Protein AF-A0A2V8PIX5-F1 (afdb_monomer_lite)

Secondary structure (DSSP, 8-state):
--------SEEE--EEEESSGGGHHHHHHHHHHHHHH-HHHHHSSS-EEE--EEEETT-

pLDDT: mean 79.38, std 16.48, range [38.38, 93.81]

Structure (mmCIF, N/CA/C/O backbone):
data_AF-A0A2V8PIX5-F1
#
_entry.id   AF-A0A2V8PIX5-F1
#
loop_
_atom_site.group_PDB
_atom_site.id
_atom_site.type_symbol
_atom_site.label_atom_id
_atom_site.label_alt_id
_atom_site.label_comp_id
_atom_site.label_asym_id
_atom_site.label_entity_id
_atom_site.label_seq_id
_atom_site.pdbx_PDB_ins_code
_atom_site.Cartn_x
_atom_site.Cartn_y
_atom_site.Cartn_z
_atom_site.occupancy
_atom_site.B_iso_or_equiv
_atom_site.auth_seq_id
_atom_site.auth_comp_id
_atom_site.auth_asym_id
_atom_site.auth_atom_id
_atom_site.pdbx_PDB_model_num
ATOM 1 N N . MET A 1 1 ? 6.255 -25.837 17.146 1.00 41.09 1 MET A N 1
ATOM 2 C CA . MET A 1 1 ? 5.991 -24.525 17.772 1.00 41.09 1 MET A CA 1
ATOM 3 C C . MET A 1 1 ? 6.269 -23.429 16.754 1.00 41.09 1 MET A C 1
ATOM 5 O O . MET A 1 1 ? 7.419 -23.087 16.530 1.00 41.09 1 MET A O 1
ATOM 9 N N . ARG A 1 2 ? 5.235 -22.917 16.089 1.00 43.69 2 ARG A N 1
ATOM 10 C CA . ARG A 1 2 ? 5.253 -21.573 15.507 1.00 43.69 2 ARG A CA 1
ATOM 11 C C . ARG A 1 2 ? 4.024 -20.908 16.089 1.00 43.69 2 ARG A C 1
ATOM 13 O O . ARG A 1 2 ? 2.910 -21.267 15.72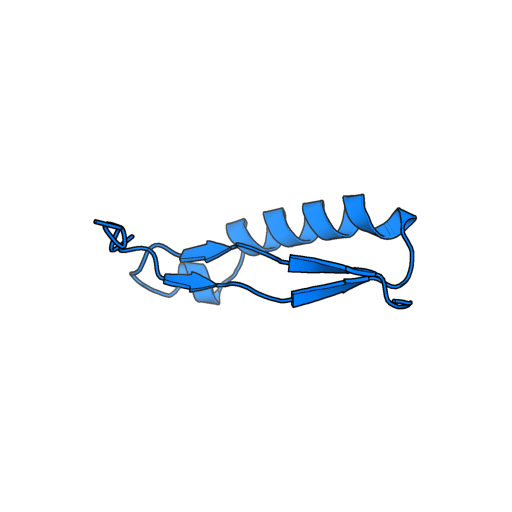5 1.00 43.69 2 ARG A O 1
ATOM 20 N N . HIS A 1 3 ? 4.233 -20.074 17.099 1.00 38.38 3 HIS A N 1
ATOM 21 C CA . HIS A 1 3 ? 3.194 -19.168 17.549 1.00 38.38 3 HIS A CA 1
ATOM 22 C C . HIS A 1 3 ? 2.871 -18.284 16.348 1.00 38.38 3 HIS A C 1
ATOM 24 O O . HIS A 1 3 ? 3.679 -17.441 15.968 1.00 38.38 3 HIS A O 1
ATOM 30 N N . ALA A 1 4 ? 1.740 -18.552 15.695 1.00 43.12 4 ALA A N 1
ATOM 31 C CA . ALA A 1 4 ? 1.068 -17.526 14.927 1.00 43.12 4 ALA A CA 1
ATOM 32 C C . ALA A 1 4 ? 0.756 -16.438 15.951 1.00 43.12 4 ALA A C 1
ATOM 34 O O . ALA A 1 4 ? -0.084 -16.633 16.832 1.00 43.12 4 ALA A O 1
ATOM 35 N N . VAL A 1 5 ? 1.548 -15.371 15.930 1.00 47.47 5 VAL A N 1
ATOM 36 C CA . VAL A 1 5 ? 1.214 -14.157 16.656 1.00 47.47 5 VAL A CA 1
ATOM 37 C C . VAL A 1 5 ? -0.117 -13.735 16.054 1.00 47.47 5 VAL A C 1
ATOM 39 O O . VAL A 1 5 ? -0.215 -13.458 14.862 1.00 47.47 5 VAL A O 1
ATOM 42 N N . PHE A 1 6 ? -1.178 -13.848 16.844 1.00 42.88 6 PHE A N 1
ATOM 43 C CA . PHE A 1 6 ? -2.462 -13.258 16.516 1.00 42.88 6 PHE A CA 1
ATOM 44 C C . PHE A 1 6 ? -2.258 -11.752 16.678 1.00 42.88 6 PHE A C 1
ATOM 46 O O . PHE A 1 6 ? -2.560 -11.198 17.730 1.00 42.88 6 PHE A O 1
ATOM 53 N N . ASP A 1 7 ? -1.612 -11.122 15.694 1.00 50.47 7 ASP A N 1
ATOM 54 C CA . ASP A 1 7 ? -1.502 -9.674 15.625 1.00 50.47 7 ASP A CA 1
ATOM 55 C C . ASP A 1 7 ? -2.932 -9.145 15.430 1.00 50.47 7 ASP A C 1
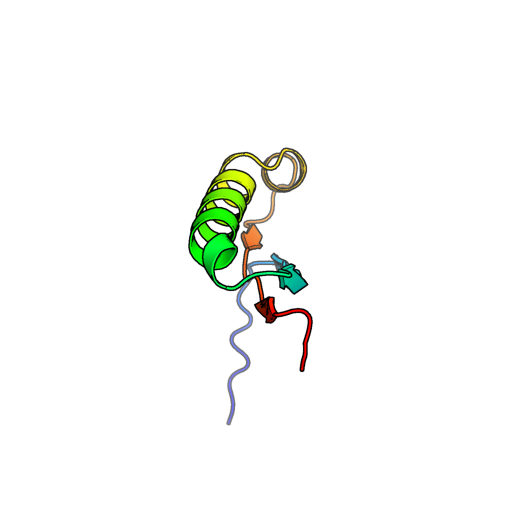ATOM 57 O O . ASP A 1 7 ? -3.556 -9.430 14.408 1.00 50.47 7 ASP A O 1
ATOM 61 N N . PRO A 1 8 ? -3.507 -8.414 16.404 1.00 52.69 8 PRO A N 1
ATOM 62 C CA . PRO A 1 8 ? -4.900 -7.960 16.358 1.00 52.69 8 PRO A CA 1
ATOM 63 C C . PRO A 1 8 ? -5.135 -6.835 15.331 1.00 52.69 8 PRO A C 1
ATOM 65 O O . PRO A 1 8 ? -6.197 -6.214 15.317 1.00 52.69 8 PRO A O 1
ATOM 68 N N . VAL A 1 9 ? -4.143 -6.559 14.484 1.00 56.12 9 VAL A N 1
ATOM 69 C CA . VAL A 1 9 ? -4.174 -5.547 13.434 1.00 56.12 9 VAL A CA 1
ATOM 70 C C . VAL A 1 9 ? -4.651 -6.220 12.153 1.00 56.12 9 VAL A C 1
ATOM 72 O O . VAL A 1 9 ? -4.008 -7.136 11.642 1.00 56.12 9 VAL A O 1
ATOM 75 N N . ALA A 1 10 ? -5.771 -5.757 11.603 1.00 60.69 10 ALA A N 1
ATOM 76 C CA . ALA A 1 10 ? -6.179 -6.145 10.260 1.00 60.69 10 ALA A CA 1
ATOM 77 C C . ALA A 1 10 ? -5.197 -5.504 9.259 1.00 60.69 10 ALA A C 1
ATOM 79 O O . ALA A 1 10 ? -5.337 -4.335 8.903 1.00 60.69 10 ALA A O 1
ATOM 80 N N . GLY A 1 11 ? -4.149 -6.236 8.874 1.00 64.56 11 GLY A N 1
ATOM 81 C CA . GLY A 1 11 ? -3.142 -5.776 7.918 1.00 64.56 11 GLY A CA 1
ATOM 82 C C . GLY A 1 11 ? -3.680 -5.821 6.491 1.00 64.56 11 GLY A C 1
ATOM 83 O O . GLY A 1 11 ? -4.080 -6.880 6.005 1.00 64.56 11 GLY A O 1
ATOM 84 N N . ALA A 1 12 ? -3.706 -4.678 5.808 1.00 72.44 12 ALA A N 1
ATOM 85 C CA . ALA A 1 12 ? -3.987 -4.637 4.379 1.00 72.44 12 ALA A CA 1
ATOM 86 C C . ALA A 1 12 ? -2.671 -4.852 3.622 1.00 72.44 12 ALA A C 1
ATOM 88 O O . ALA A 1 12 ? -1.747 -4.052 3.770 1.00 72.44 12 ALA A O 1
ATOM 89 N N . VAL A 1 13 ? -2.612 -5.897 2.789 1.00 82.69 13 VAL A N 1
ATOM 90 C CA . VAL A 1 13 ? -1.415 -6.280 2.014 1.00 82.69 13 VAL A CA 1
ATOM 91 C C . VAL A 1 13 ? -1.643 -6.013 0.516 1.00 82.69 13 VAL A C 1
ATOM 93 O O . VAL A 1 13 ? -1.861 -6.947 -0.261 1.00 82.69 13 VAL A O 1
ATOM 96 N N . PRO A 1 14 ? -1.728 -4.742 0.073 1.00 86.00 14 PRO A N 1
ATOM 97 C CA . PRO A 1 14 ? -1.985 -4.436 -1.327 1.00 86.00 14 PRO A CA 1
ATOM 98 C C . PRO A 1 14 ? -0.746 -4.709 -2.183 1.00 86.00 14 PRO A C 1
ATOM 100 O O . PRO A 1 14 ? 0.376 -4.374 -1.805 1.00 86.00 14 PRO A O 1
ATOM 103 N N . LYS A 1 15 ? -0.959 -5.236 -3.391 1.00 90.94 15 LYS A N 1
ATOM 104 C CA . LYS A 1 15 ? 0.099 -5.362 -4.396 1.00 90.94 15 LYS A CA 1
ATOM 105 C C . LYS A 1 15 ? 0.114 -4.137 -5.304 1.00 90.94 15 LYS A C 1
ATOM 107 O O . LYS A 1 15 ? -0.891 -3.819 -5.939 1.00 90.94 15 LYS A O 1
ATOM 112 N N . LEU A 1 16 ? 1.259 -3.468 -5.383 1.00 91.25 16 LEU A N 1
ATOM 113 C CA . LEU A 1 16 ? 1.500 -2.346 -6.280 1.00 91.25 16 LEU A CA 1
ATOM 114 C C . LEU A 1 16 ? 2.503 -2.762 -7.356 1.00 91.25 16 LEU A C 1
ATOM 116 O O . LEU A 1 16 ? 3.658 -3.065 -7.065 1.00 91.25 16 LEU A O 1
ATOM 120 N N . VAL A 1 17 ? 2.067 -2.746 -8.613 1.00 93.44 17 VAL A N 1
ATOM 121 C CA . VAL A 1 17 ? 2.949 -2.977 -9.761 1.00 93.44 17 VAL A CA 1
ATOM 122 C C . VAL A 1 17 ? 3.353 -1.625 -10.342 1.00 93.44 17 VAL A C 1
ATOM 124 O O . VAL A 1 17 ? 2.493 -0.832 -10.724 1.00 93.44 17 VAL A O 1
ATOM 127 N N . ILE A 1 18 ? 4.654 -1.354 -10.411 1.00 93.19 18 ILE A N 1
ATOM 128 C CA . ILE A 1 18 ? 5.217 -0.124 -10.976 1.00 93.19 18 ILE A CA 1
ATOM 129 C C . ILE A 1 18 ? 5.985 -0.413 -12.265 1.00 93.19 18 ILE A C 1
ATOM 131 O O . ILE A 1 18 ? 6.743 -1.370 -12.360 1.00 93.19 18 ILE A O 1
ATOM 135 N N . THR A 1 19 ? 5.792 0.417 -13.289 1.00 92.06 19 THR A N 1
ATOM 136 C CA . THR A 1 19 ? 6.376 0.170 -14.618 1.00 92.06 19 THR A CA 1
ATOM 137 C C . THR A 1 19 ? 7.858 0.529 -14.705 1.00 92.06 19 THR A C 1
ATOM 139 O O . THR A 1 19 ? 8.606 -0.144 -15.403 1.00 92.06 19 THR A O 1
ATOM 142 N N . HIS A 1 20 ? 8.306 1.576 -14.006 1.00 91.38 20 HIS A N 1
ATOM 143 C CA . HIS A 1 20 ? 9.700 2.021 -14.058 1.00 91.38 20 HIS A CA 1
ATOM 144 C C . HIS A 1 20 ? 10.328 2.025 -12.668 1.00 91.38 20 HIS A C 1
ATOM 146 O O . HIS A 1 20 ? 9.740 2.531 -11.713 1.00 91.38 20 HIS A O 1
ATOM 152 N N . ALA A 1 21 ? 11.582 1.575 -12.578 1.00 87.69 21 ALA A N 1
ATOM 153 C CA . ALA A 1 21 ? 12.339 1.556 -11.325 1.00 87.69 21 ALA A CA 1
ATOM 154 C C . ALA A 1 21 ? 12.432 2.933 -10.643 1.00 87.69 21 ALA A C 1
ATOM 156 O O . ALA A 1 21 ? 12.333 3.037 -9.423 1.00 87.69 21 ALA A O 1
ATOM 157 N N . ARG A 1 22 ? 12.532 4.010 -11.435 1.00 90.06 22 ARG A N 1
ATOM 158 C CA . ARG A 1 22 ? 12.572 5.394 -10.931 1.00 90.06 22 ARG A CA 1
ATOM 159 C C . ARG A 1 22 ? 11.321 5.806 -10.147 1.00 90.06 22 ARG A C 1
ATOM 161 O O . ARG A 1 22 ? 11.374 6.751 -9.367 1.00 90.06 22 ARG A O 1
ATOM 168 N N . ASP A 1 23 ? 10.194 5.129 -10.368 1.00 92.38 23 ASP A N 1
ATOM 169 C CA . ASP A 1 23 ? 8.928 5.462 -9.721 1.00 92.38 23 ASP A CA 1
ATOM 170 C C . ASP A 1 23 ? 8.824 4.845 -8.314 1.00 92.38 23 ASP A C 1
ATOM 172 O O . ASP A 1 23 ? 7.922 5.216 -7.566 1.00 92.38 23 ASP A O 1
ATOM 176 N N . ALA A 1 24 ? 9.760 3.975 -7.910 1.00 90.06 24 ALA A N 1
ATOM 177 C CA . ALA A 1 24 ? 9.737 3.279 -6.621 1.00 90.06 24 ALA A CA 1
ATOM 178 C C . ALA A 1 24 ? 9.719 4.235 -5.416 1.00 90.06 24 ALA A C 1
ATOM 180 O O . ALA A 1 24 ? 8.858 4.126 -4.543 1.00 90.06 24 ALA A O 1
ATOM 181 N N . GLU A 1 25 ? 10.599 5.240 -5.384 1.00 92.00 25 GLU A N 1
ATOM 182 C CA . GLU A 1 25 ? 10.613 6.218 -4.285 1.00 92.00 25 GLU A CA 1
ATOM 183 C C . GLU A 1 25 ? 9.335 7.063 -4.238 1.00 92.00 25 GLU A C 1
ATOM 185 O O . GLU A 1 25 ? 8.851 7.466 -3.176 1.00 92.00 25 GLU A O 1
ATOM 190 N N . ARG A 1 26 ? 8.763 7.367 -5.406 1.00 93.62 26 ARG A N 1
ATOM 191 C CA . ARG A 1 26 ? 7.486 8.076 -5.488 1.00 93.62 26 ARG A CA 1
ATOM 192 C C . ARG A 1 26 ? 6.346 7.194 -4.988 1.00 93.62 26 ARG A C 1
ATOM 194 O O . ARG A 1 26 ? 5.516 7.690 -4.231 1.00 93.62 26 ARG A O 1
ATOM 201 N N . ALA A 1 27 ? 6.317 5.928 -5.388 1.00 93.19 27 ALA A N 1
ATOM 202 C CA . ALA A 1 27 ? 5.334 4.947 -4.958 1.00 93.19 27 ALA A CA 1
ATOM 203 C C . ALA A 1 27 ? 5.330 4.803 -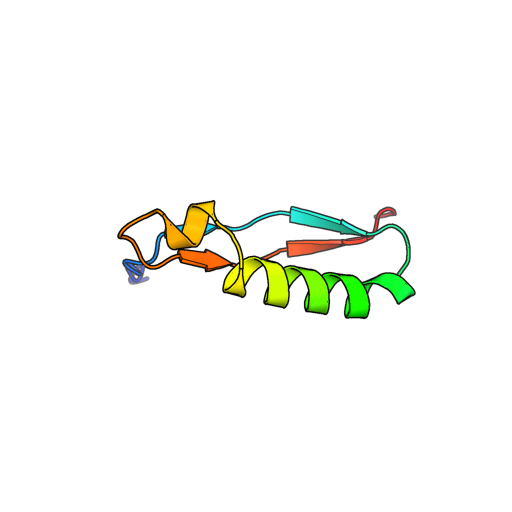3.431 1.00 93.19 27 ALA A C 1
ATOM 205 O O . ALA A 1 27 ? 4.281 4.980 -2.816 1.00 93.19 27 ALA A O 1
ATOM 206 N N . ASN A 1 28 ? 6.502 4.632 -2.813 1.00 90.81 28 ASN A N 1
ATOM 207 C CA . ASN A 1 28 ? 6.632 4.544 -1.356 1.00 90.81 28 ASN A CA 1
ATOM 208 C C . ASN A 1 28 ? 6.085 5.790 -0.643 1.00 90.81 28 ASN A C 1
ATOM 210 O O . ASN A 1 28 ? 5.292 5.675 0.288 1.00 90.81 28 ASN A O 1
ATOM 214 N N . ARG A 1 29 ? 6.417 6.995 -1.128 1.00 93.81 29 ARG A N 1
ATOM 215 C CA . ARG A 1 29 ? 5.882 8.247 -0.557 1.00 93.81 29 ARG A CA 1
ATOM 216 C C . ARG A 1 29 ? 4.365 8.377 -0.695 1.00 93.81 29 ARG A C 1
ATOM 218 O O . ARG A 1 29 ? 3.730 9.022 0.135 1.00 93.81 29 ARG A O 1
ATOM 225 N N . ILE A 1 30 ? 3.775 7.839 -1.762 1.00 93.12 30 ILE A N 1
ATOM 226 C CA . ILE A 1 30 ? 2.317 7.842 -1.944 1.00 93.12 30 ILE A CA 1
ATOM 227 C C . ILE A 1 30 ? 1.668 6.856 -0.976 1.00 93.12 30 ILE A C 1
ATOM 229 O O . ILE A 1 30 ? 0.670 7.215 -0.360 1.00 93.12 30 ILE A O 1
ATOM 233 N N . LEU A 1 31 ? 2.241 5.661 -0.813 1.00 91.69 31 LEU A N 1
ATOM 234 C CA . LEU A 1 31 ? 1.750 4.644 0.118 1.00 91.69 31 LEU A CA 1
ATOM 235 C C . LEU A 1 31 ? 1.771 5.156 1.565 1.00 91.69 31 LEU A C 1
ATOM 237 O O . LEU A 1 31 ? 0.760 5.057 2.252 1.00 91.69 31 LEU A O 1
ATOM 241 N N . GLU A 1 32 ? 2.847 5.827 1.983 1.00 90.31 32 GLU A N 1
ATOM 242 C CA . GLU A 1 32 ? 2.936 6.460 3.308 1.00 90.31 32 GLU A CA 1
ATOM 243 C C . GLU A 1 32 ? 1.846 7.529 3.516 1.00 90.31 32 GLU A C 1
ATOM 245 O O . GLU A 1 32 ? 1.204 7.609 4.566 1.00 90.31 32 GLU A O 1
ATOM 250 N N . LYS A 1 33 ? 1.597 8.365 2.500 1.00 90.75 33 LYS A N 1
ATOM 251 C CA . LYS A 1 33 ? 0.518 9.363 2.551 1.00 90.75 33 LYS A CA 1
ATOM 252 C C . LYS A 1 33 ? -0.858 8.707 2.566 1.00 90.75 33 LYS A C 1
ATOM 254 O O . LYS A 1 33 ? -1.750 9.207 3.246 1.00 90.75 33 LYS A O 1
ATOM 259 N N . ALA A 1 34 ? -1.039 7.622 1.820 1.00 89.69 34 ALA A N 1
ATOM 260 C CA . ALA A 1 34 ? -2.285 6.877 1.787 1.00 89.69 34 ALA A CA 1
ATOM 261 C C . ALA A 1 34 ? -2.578 6.268 3.160 1.00 89.69 34 ALA A C 1
ATOM 263 O O . ALA A 1 34 ? -3.685 6.435 3.649 1.00 89.69 34 ALA A O 1
ATOM 264 N N . GLU A 1 35 ? -1.594 5.666 3.828 1.00 86.69 35 GLU A N 1
ATOM 265 C CA . GLU A 1 35 ? -1.765 5.135 5.184 1.00 86.69 35 GLU A CA 1
ATOM 266 C C . GLU A 1 35 ? -2.206 6.224 6.177 1.00 86.69 35 GLU A C 1
ATOM 268 O O . GLU A 1 35 ? -3.149 6.024 6.937 1.00 86.69 35 GLU A O 1
ATOM 273 N N . LYS A 1 36 ? -1.613 7.423 6.099 1.00 86.50 36 LYS A N 1
ATOM 274 C CA . LYS A 1 36 ? -1.954 8.560 6.977 1.00 86.50 36 LYS A CA 1
ATOM 275 C C . LYS A 1 36 ? -3.307 9.215 6.670 1.00 86.50 36 LYS A C 1
ATOM 277 O O . LYS A 1 36 ? -3.924 9.794 7.563 1.00 86.50 36 LYS A O 1
ATOM 282 N N . HIS A 1 37 ? -3.749 9.194 5.412 1.00 89.81 37 HIS A N 1
ATOM 283 C CA . HIS A 1 37 ? -4.893 9.989 4.944 1.00 89.81 37 HIS A CA 1
ATOM 284 C C . HIS A 1 37 ? -6.041 9.165 4.338 1.00 89.81 37 HIS A C 1
ATOM 286 O O . HIS A 1 37 ? -7.003 9.746 3.833 1.00 89.81 37 HIS A O 1
ATOM 292 N N . CYS A 1 38 ? -5.984 7.832 4.379 1.00 84.69 38 CYS A N 1
ATOM 293 C CA . CYS A 1 38 ? -7.044 6.978 3.851 1.00 84.69 38 CYS A CA 1
ATOM 294 C C . CYS A 1 38 ? -8.333 7.155 4.661 1.00 84.69 38 CYS A C 1
ATOM 296 O O . CYS A 1 38 ? -8.408 6.806 5.839 1.00 84.69 38 CYS A O 1
ATOM 298 N N . LEU A 1 39 ? -9.383 7.653 4.004 1.00 86.44 39 LEU A N 1
ATOM 299 C CA . LEU A 1 39 ? -10.692 7.863 4.627 1.00 86.44 39 LEU A CA 1
ATOM 300 C C . LEU A 1 39 ? -11.312 6.556 5.134 1.00 86.44 39 LEU A C 1
ATOM 302 O O . LEU A 1 39 ? -12.007 6.572 6.143 1.00 86.44 39 LEU A O 1
ATOM 306 N N . ILE A 1 40 ? -11.032 5.432 4.468 1.00 86.06 40 ILE A N 1
ATOM 307 C CA . ILE A 1 40 ? -11.549 4.118 4.863 1.00 86.06 40 ILE A CA 1
ATOM 308 C C . ILE A 1 40 ? -10.884 3.675 6.168 1.00 86.06 40 ILE A C 1
ATOM 310 O O . ILE A 1 40 ? -11.595 3.418 7.137 1.00 86.06 40 ILE A O 1
ATOM 314 N N . SER A 1 41 ? -9.548 3.670 6.224 1.00 82.06 41 SER A N 1
ATOM 315 C CA . SER A 1 41 ? -8.789 3.297 7.427 1.00 82.06 41 SER A CA 1
ATOM 316 C C . SER A 1 41 ? -9.142 4.189 8.621 1.00 82.06 41 SER A C 1
ATOM 318 O O . SER A 1 41 ? -9.319 3.693 9.726 1.00 82.06 41 SER A O 1
ATOM 320 N N . ASN A 1 42 ? -9.352 5.488 8.388 1.00 84.06 42 ASN A N 1
ATOM 321 C CA . ASN A 1 42 ? -9.769 6.432 9.429 1.00 84.06 42 ASN A CA 1
ATOM 322 C C . ASN A 1 42 ? -11.234 6.260 9.873 1.00 84.06 42 ASN A C 1
ATOM 324 O O . ASN A 1 42 ? -11.613 6.747 10.935 1.00 84.06 42 ASN A O 1
ATOM 328 N N . SER A 1 43 ? -12.074 5.610 9.062 1.00 86.81 43 SER A N 1
ATOM 329 C CA . SER A 1 43 ? -13.504 5.414 9.348 1.00 86.81 43 SER A CA 1
ATOM 330 C C . SER A 1 43 ? -13.823 4.121 10.106 1.00 86.81 43 SER A C 1
ATOM 332 O O . SER A 1 43 ? -14.955 3.940 10.558 1.00 86.81 43 SER A O 1
ATOM 334 N N . ILE A 1 44 ? -12.846 3.225 10.265 1.00 85.44 44 ILE A N 1
ATOM 335 C CA . ILE A 1 44 ? -13.005 1.957 10.981 1.00 85.44 44 ILE A CA 1
ATOM 336 C C . ILE A 1 44 ? -12.369 2.032 12.371 1.00 85.44 44 ILE A C 1
ATOM 338 O O . ILE A 1 44 ? -11.403 2.747 12.602 1.00 85.44 44 ILE A O 1
ATOM 342 N N . LYS A 1 45 ? -12.934 1.295 13.335 1.00 81.06 45 LYS A N 1
ATOM 343 C CA . LYS A 1 45 ? -12.471 1.298 14.739 1.00 81.06 45 LYS A CA 1
ATOM 344 C C . LYS A 1 45 ? -11.210 0.459 14.970 1.00 81.06 45 LYS A C 1
ATOM 346 O O . LYS A 1 45 ? -10.678 0.456 16.076 1.00 81.06 45 LYS A O 1
ATOM 351 N N . THR A 1 46 ? -10.791 -0.290 13.959 1.00 81.12 46 THR A N 1
ATOM 352 C CA . THR A 1 46 ? -9.690 -1.246 14.039 1.00 81.12 46 THR A CA 1
ATOM 353 C C . THR A 1 46 ? -8.414 -0.596 13.531 1.00 81.12 46 THR A C 1
ATOM 355 O O . THR A 1 46 ? -8.404 -0.007 12.450 1.00 81.12 46 THR A O 1
ATOM 358 N N . GLU A 1 47 ? -7.331 -0.737 14.295 1.00 78.50 47 GLU A N 1
ATOM 359 C CA . GLU A 1 47 ? -5.999 -0.352 13.837 1.00 78.50 47 GLU A CA 1
ATOM 360 C C . GLU A 1 47 ? -5.674 -1.109 12.543 1.00 78.50 47 GLU A C 1
ATOM 362 O O . GLU A 1 47 ? -5.766 -2.337 12.481 1.00 78.50 47 GLU A O 1
ATOM 367 N N . THR A 1 48 ? -5.348 -0.358 11.4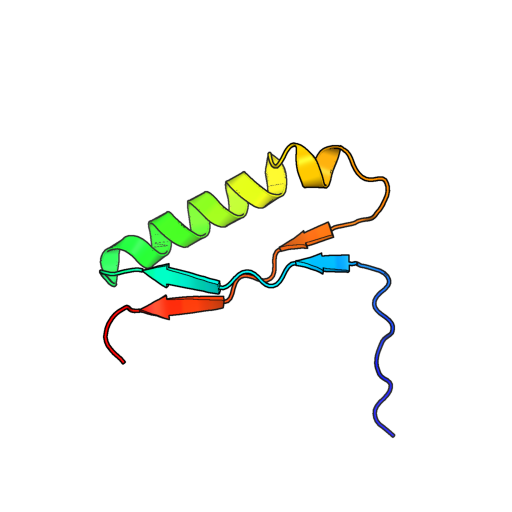94 1.00 77.44 48 THR A N 1
ATOM 368 C CA . THR A 1 48 ? -5.059 -0.886 10.159 1.00 77.44 48 THR A CA 1
ATOM 369 C C . THR A 1 48 ? -3.643 -0.486 9.796 1.00 77.44 48 THR A C 1
ATOM 371 O O . THR A 1 48 ? -3.332 0.704 9.803 1.00 77.44 48 THR A O 1
ATOM 374 N N . LYS A 1 49 ? -2.800 -1.467 9.474 1.00 82.75 49 LYS A N 1
ATOM 375 C CA . LYS A 1 49 ? -1.443 -1.242 8.960 1.00 82.75 49 LYS A CA 1
ATOM 376 C C . LYS A 1 49 ? -1.394 -1.564 7.477 1.00 82.75 49 LYS A C 1
ATOM 378 O O . LYS A 1 49 ? -2.023 -2.529 7.032 1.00 82.75 49 LYS A O 1
ATOM 383 N N . LEU A 1 50 ? -0.668 -0.744 6.724 1.00 84.94 50 LEU A N 1
ATOM 384 C CA . LEU A 1 50 ? -0.438 -0.960 5.304 1.00 84.94 50 LEU A CA 1
ATOM 385 C C . LEU A 1 50 ? 0.881 -1.720 5.110 1.00 84.94 50 LEU A C 1
ATOM 387 O O . LEU A 1 50 ? 1.952 -1.196 5.401 1.00 84.94 50 LEU A O 1
ATOM 391 N N . GLU A 1 51 ? 0.815 -2.926 4.553 1.00 86.38 51 GLU A N 1
ATOM 392 C CA . GLU A 1 51 ? 1.991 -3.745 4.224 1.00 86.38 51 GLU A CA 1
ATOM 393 C C . GLU A 1 51 ? 2.066 -3.971 2.704 1.00 86.38 51 GLU A C 1
ATOM 395 O O . GLU A 1 51 ? 1.702 -5.034 2.206 1.00 86.38 51 GLU A O 1
ATOM 400 N N . PRO A 1 52 ? 2.453 -2.953 1.914 1.00 87.31 52 PRO A N 1
ATOM 401 C CA . PRO A 1 52 ? 2.390 -3.034 0.461 1.00 87.31 52 PRO A CA 1
ATOM 402 C C . PRO A 1 52 ? 3.521 -3.888 -0.130 1.00 87.31 52 PRO A C 1
ATOM 404 O O . PRO A 1 52 ? 4.698 -3.677 0.160 1.00 87.31 52 PRO A O 1
ATOM 407 N N . GLU A 1 53 ? 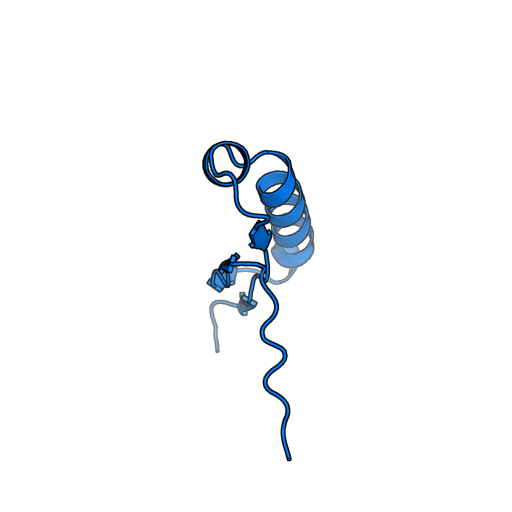3.173 -4.784 -1.053 1.00 90.06 53 GLU A N 1
ATOM 408 C CA . GLU A 1 53 ? 4.136 -5.496 -1.897 1.00 90.06 53 GLU A CA 1
ATOM 409 C C . GLU A 1 53 ? 4.348 -4.706 -3.195 1.00 90.06 53 GLU A C 1
ATOM 411 O O . GLU A 1 53 ? 3.447 -4.617 -4.033 1.00 90.06 53 GLU A O 1
ATOM 416 N N . VAL A 1 54 ? 5.536 -4.123 -3.376 1.00 89.38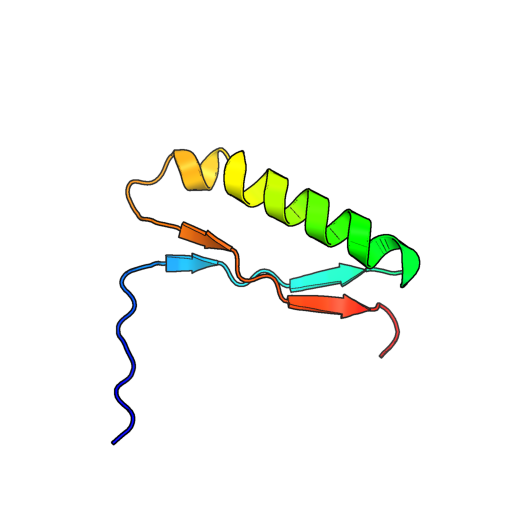 54 VAL A N 1
ATOM 417 C CA . VAL A 1 54 ? 5.887 -3.381 -4.597 1.00 89.38 54 VAL A CA 1
ATOM 418 C C . VAL A 1 54 ? 6.676 -4.283 -5.544 1.00 89.38 54 VAL A C 1
ATOM 420 O O . VAL A 1 54 ? 7.726 -4.806 -5.183 1.00 89.38 54 VAL A O 1
ATOM 423 N N . SER A 1 55 ? 6.180 -4.441 -6.770 1.00 90.75 55 SER A N 1
ATOM 424 C CA . SER A 1 55 ? 6.799 -5.246 -7.835 1.00 90.75 55 SER A CA 1
ATOM 425 C C . SER A 1 55 ? 6.924 -4.438 -9.126 1.00 90.75 55 SER A C 1
ATOM 427 O O . SER A 1 55 ? 6.207 -3.456 -9.320 1.00 90.75 55 SER A O 1
ATOM 429 N N . PHE A 1 56 ? 7.839 -4.826 -10.014 1.00 88.62 56 PHE A N 1
ATOM 430 C CA . PHE A 1 56 ? 8.047 -4.140 -11.289 1.00 88.62 56 PHE A CA 1
ATOM 431 C C . PHE A 1 56 ? 7.291 -4.849 -12.416 1.00 88.62 56 PHE A C 1
ATOM 433 O O . PHE A 1 56 ? 7.270 -6.075 -12.471 1.00 88.62 56 PHE A O 1
ATOM 440 N N . ALA A 1 57 ? 6.667 -4.094 -13.323 1.00 77.31 57 ALA A N 1
ATOM 441 C CA . ALA A 1 57 ? 6.058 -4.672 -14.519 1.00 77.31 57 ALA A CA 1
ATOM 442 C C . ALA A 1 57 ? 7.173 -5.130 -15.474 1.00 77.31 57 ALA A C 1
ATOM 444 O O . ALA A 1 57 ? 7.731 -4.305 -16.197 1.00 77.31 57 ALA A O 1
ATOM 445 N N . GLY A 1 58 ? 7.522 -6.416 -15.453 1.00 67.00 58 GLY A N 1
ATOM 446 C CA . GLY A 1 58 ? 8.569 -6.953 -16.328 1.00 67.00 58 GLY A CA 1
ATOM 447 C C . GLY A 1 58 ? 9.304 -8.203 -15.845 1.00 67.00 58 GLY A C 1
ATOM 448 O O . GLY A 1 58 ? 10.310 -8.541 -16.464 1.00 67.00 58 GLY A O 1
ATOM 449 N N . GLU A 1 59 ? 8.826 -8.873 -14.795 1.00 48.62 59 GLU A N 1
ATOM 450 C CA . GLU A 1 59 ? 9.245 -10.235 -14.429 1.00 48.62 59 GLU A CA 1
ATOM 451 C C . GLU A 1 59 ? 8.070 -11.208 -14.578 1.00 48.62 59 GLU A C 1
ATOM 453 O O . GLU A 1 59 ? 6.930 -10.799 -14.240 1.00 48.62 59 GLU A O 1
#

Foldseek 3Di:
DDPPPPPQAPEDEAEAEAADPVCVVVVVVVQVVCLVDPPVCVVDPGHYHYNYHYHYDPD

Radius of gyration: 14.26 Å; chains: 1; bounding box: 26×34×34 Å

Sequence (59 aa):
MRHAVFDPVAGAVPKLVITHARDAERANRILEKAEKHCLISNSIKTETKLEPEVSFAGE